Protein AF-A0A5B7JS63-F1 (afdb_monomer_lite)

Secondary structure (DSSP, 8-state):
-HHHHHHHHHHHHHHHHHHSTTS-----SS--HHHHHHHHHHT--HHHHHHHHHHTT----HHHHHIIIIIIT--HHHHHHHHHHS---HHHHHHHHHHHHHH---HHHHHHHHHHHTT-S-HHHHHHHHHHHT-HHHHHHHHHSTTHHHHHHHHHHHTT-S--

Organism: Portunus trituberculatus (NCBI:txid210409)

InterPro domains:
  IPR028103 Spatacsin [PTHR13650] (5-135)
  IPR028107 Spatacsin, C-terminal domain [PF14649] (4-101)

Structure (mmCIF, N/CA/C/O backbone):
data_AF-A0A5B7JS63-F1
#
_entry.id   AF-A0A5B7JS63-F1
#
loop_
_atom_site.group_PDB
_atom_site.id
_atom_site.type_symbol
_atom_site.label_atom_id
_atom_site.label_alt_id
_atom_site.label_comp_id
_atom_site.label_asym_id
_atom_site.label_entity_id
_atom_site.label_seq_id
_atom_site.pdbx_PDB_ins_code
_atom_site.Cartn_x
_atom_site.Cartn_y
_atom_site.Cartn_z
_atom_site.occupancy
_atom_site.B_iso_or_equiv
_atom_site.auth_seq_id
_atom_site.auth_comp_id
_atom_site.auth_asym_id
_atom_site.auth_atom_id
_atom_site.pdbx_PDB_model_num
ATOM 1 N N . MET A 1 1 ? -27.581 -6.694 11.434 1.00 58.91 1 MET A N 1
ATOM 2 C CA . MET A 1 1 ? -26.129 -6.886 11.190 1.00 58.91 1 MET A CA 1
ATOM 3 C C . MET A 1 1 ? -25.241 -5.837 11.876 1.00 58.91 1 MET A C 1
ATOM 5 O O . MET A 1 1 ? -24.048 -6.078 11.996 1.00 58.91 1 MET A O 1
ATOM 9 N N . GLU A 1 2 ? -25.774 -4.712 12.369 1.00 60.50 2 GLU A N 1
ATOM 10 C CA . GLU A 1 2 ? -24.978 -3.647 13.017 1.00 60.50 2 GLU A CA 1
ATOM 11 C C . GLU A 1 2 ? -24.322 -4.056 14.347 1.00 60.50 2 GLU A C 1
ATOM 13 O O . GLU A 1 2 ? -23.187 -3.665 14.611 1.00 60.50 2 GLU A O 1
ATOM 18 N N . TYR A 1 3 ? -24.978 -4.907 15.144 1.00 64.69 3 TYR A N 1
ATOM 19 C CA . TYR A 1 3 ? -24.436 -5.365 16.430 1.00 64.69 3 TYR A CA 1
ATOM 20 C C . TYR A 1 3 ? -23.164 -6.219 16.296 1.00 64.69 3 TYR A C 1
ATOM 22 O O . TYR A 1 3 ? -22.279 -6.119 17.142 1.00 64.69 3 TYR A O 1
ATOM 30 N N . SER A 1 4 ? -23.034 -7.006 15.217 1.00 76.75 4 SER A N 1
ATOM 31 C CA . SER A 1 4 ? -21.813 -7.786 14.945 1.00 76.75 4 SER A CA 1
ATOM 32 C C . SER A 1 4 ? -20.626 -6.862 14.693 1.00 76.75 4 SER A C 1
ATOM 34 O O . SER A 1 4 ? -19.598 -6.981 15.348 1.00 76.75 4 SER A O 1
ATOM 36 N N . ARG A 1 5 ? -20.815 -5.856 13.830 1.00 75.50 5 ARG A N 1
ATOM 37 C CA . ARG A 1 5 ? -19.756 -4.909 13.450 1.00 75.50 5 ARG A CA 1
ATOM 38 C C . ARG A 1 5 ? -19.253 -4.108 14.649 1.00 75.50 5 ARG A C 1
ATOM 40 O O . ARG A 1 5 ? -18.057 -3.883 14.802 1.00 75.50 5 ARG A O 1
ATOM 47 N N . GLN A 1 6 ? -20.163 -3.700 15.535 1.00 75.94 6 GLN A N 1
ATOM 48 C CA . GLN A 1 6 ? -19.786 -3.026 16.777 1.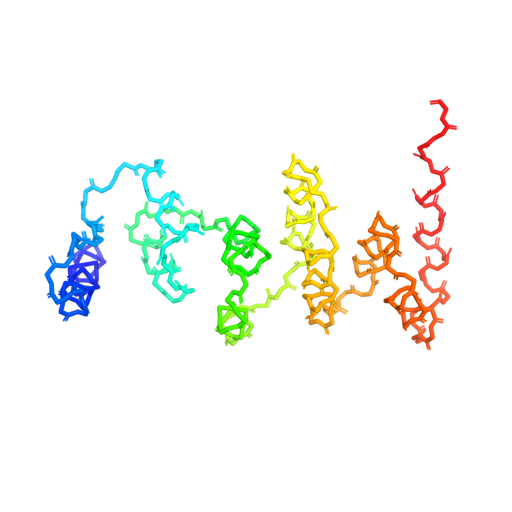00 75.94 6 GLN A CA 1
ATOM 49 C C . GLN A 1 6 ? -19.024 -3.952 17.730 1.00 75.94 6 GLN A C 1
ATOM 51 O O . GLN A 1 6 ? -18.022 -3.524 18.300 1.00 75.94 6 GLN A O 1
ATOM 56 N N . ALA A 1 7 ? -19.449 -5.209 17.884 1.00 77.81 7 ALA A N 1
ATOM 57 C CA . ALA A 1 7 ? -18.733 -6.184 18.705 1.00 77.81 7 ALA A CA 1
ATOM 58 C C . ALA A 1 7 ? -17.316 -6.459 18.167 1.00 77.81 7 ALA A C 1
ATOM 60 O O . ALA A 1 7 ? -16.366 -6.514 18.946 1.00 77.81 7 ALA A O 1
ATOM 61 N N . GLU A 1 8 ? -17.158 -6.543 16.845 1.00 79.81 8 GLU A N 1
ATOM 62 C CA . GLU A 1 8 ? -15.866 -6.701 16.169 1.00 79.81 8 GLU A CA 1
ATOM 63 C C . GLU A 1 8 ? -14.929 -5.509 16.437 1.00 79.81 8 GLU A C 1
ATOM 65 O O . GLU A 1 8 ? -13.771 -5.705 16.812 1.00 79.81 8 GLU A O 1
ATOM 70 N N . LEU A 1 9 ? -15.428 -4.268 16.351 1.00 80.00 9 LEU A N 1
ATOM 71 C CA . LEU A 1 9 ? -14.651 -3.070 16.703 1.00 80.00 9 LEU A CA 1
ATOM 72 C C . LEU A 1 9 ? -14.242 -3.038 18.181 1.00 80.00 9 LEU A C 1
ATOM 74 O O . LEU A 1 9 ? -13.121 -2.639 18.506 1.00 80.00 9 LEU A O 1
ATOM 78 N N . VAL A 1 10 ? -15.140 -3.444 19.083 1.00 79.44 10 VAL A N 1
ATOM 79 C CA . VAL A 1 10 ? -14.847 -3.524 20.521 1.00 79.44 10 VAL A CA 1
ATOM 80 C C . VAL A 1 10 ? -13.765 -4.571 20.779 1.00 79.44 10 VAL A C 1
ATOM 82 O O . VAL A 1 10 ? -12.807 -4.285 21.497 1.00 79.44 10 VAL A O 1
ATOM 85 N N . ALA A 1 11 ? -13.869 -5.750 20.163 1.00 81.88 11 ALA A N 1
ATOM 86 C CA . ALA A 1 11 ? -12.863 -6.801 20.272 1.00 81.88 11 ALA A CA 1
ATOM 87 C C . ALA A 1 11 ? -11.494 -6.326 19.763 1.00 81.88 11 ALA A C 1
ATOM 89 O O . ALA A 1 11 ? -10.486 -6.527 20.444 1.00 81.88 11 ALA A O 1
ATOM 90 N N . LEU A 1 12 ? -11.464 -5.621 18.626 1.00 80.81 12 LEU A N 1
ATOM 91 C CA . LEU A 1 12 ? -10.243 -5.047 18.065 1.00 80.81 12 LEU A CA 1
ATOM 92 C C . LEU A 1 12 ? -9.617 -4.011 19.010 1.00 80.81 12 LEU A C 1
ATOM 94 O O . LEU A 1 12 ? -8.423 -4.071 19.299 1.00 80.81 12 LEU A O 1
ATOM 98 N N . GLN A 1 13 ? -10.421 -3.100 19.566 1.00 80.81 13 GLN A N 1
ATOM 99 C CA . GLN A 1 13 ? -9.933 -2.112 20.529 1.00 80.81 13 GLN A CA 1
ATOM 100 C C . GLN A 1 13 ? -9.379 -2.775 21.802 1.00 80.81 13 GLN A C 1
ATOM 102 O O . GLN A 1 13 ? -8.351 -2.337 22.317 1.00 80.81 13 GLN A O 1
ATOM 107 N N . ILE A 1 14 ? -10.017 -3.842 22.299 1.00 78.12 14 ILE A N 1
ATOM 108 C CA . ILE A 1 14 ? -9.529 -4.618 23.452 1.00 78.12 14 ILE A CA 1
ATOM 109 C C . ILE A 1 14 ? -8.202 -5.314 23.121 1.00 78.12 14 ILE A C 1
ATOM 111 O O . ILE A 1 14 ? -7.296 -5.318 23.954 1.00 78.12 14 ILE A O 1
ATOM 115 N N . ALA A 1 15 ? -8.061 -5.885 21.922 1.00 78.56 15 ALA A N 1
ATOM 116 C CA . ALA A 1 15 ? -6.816 -6.513 21.482 1.00 78.56 15 ALA A CA 1
ATOM 117 C C . ALA A 1 15 ? -5.663 -5.499 21.418 1.00 78.56 15 ALA A C 1
ATOM 119 O O . ALA A 1 15 ? -4.575 -5.774 21.928 1.00 78.56 15 ALA A O 1
ATOM 120 N N . HIS A 1 16 ? -5.922 -4.300 20.883 1.00 72.38 16 HIS A N 1
ATOM 121 C CA . HIS A 1 16 ? -4.963 -3.191 20.898 1.00 72.38 16 HIS A CA 1
ATOM 122 C C . HIS A 1 16 ? -4.605 -2.782 22.324 1.00 72.38 16 HIS A C 1
ATOM 124 O O . HIS A 1 16 ? -3.429 -2.790 22.663 1.00 72.38 16 HIS A O 1
ATOM 130 N N . LEU A 1 17 ? -5.595 -2.529 23.188 1.00 73.38 17 LEU A N 1
ATOM 131 C CA . LEU A 1 17 ? -5.391 -2.183 24.604 1.00 73.38 17 LEU A CA 1
ATOM 132 C C . LEU A 1 17 ? -4.497 -3.189 25.342 1.00 73.38 17 LEU A C 1
ATOM 134 O O . LEU A 1 17 ? -3.617 -2.788 26.101 1.00 73.38 17 LEU A O 1
ATOM 138 N N . LYS A 1 18 ? -4.697 -4.492 25.108 1.00 72.38 18 LYS A N 1
ATOM 139 C CA . LYS A 1 18 ? -3.874 -5.555 25.704 1.00 72.38 18 LYS A CA 1
ATOM 140 C C . LYS A 1 18 ? -2.430 -5.532 25.201 1.00 72.38 18 LYS A C 1
ATOM 142 O O . LYS A 1 18 ? -1.525 -5.866 25.958 1.00 72.38 18 LYS A O 1
ATOM 147 N N . LYS A 1 19 ? -2.213 -5.135 23.946 1.00 70.25 19 LYS A N 1
ATOM 148 C CA . LYS A 1 19 ? -0.887 -5.061 23.323 1.00 70.25 19 LYS A CA 1
ATOM 149 C C . LYS A 1 19 ? -0.097 -3.824 23.761 1.00 70.25 19 LYS A C 1
ATOM 151 O O . LYS A 1 19 ? 1.127 -3.889 23.804 1.00 70.25 19 LYS A O 1
ATOM 156 N N . THR A 1 20 ? -0.759 -2.714 24.099 1.00 63.44 20 THR A N 1
ATOM 157 C CA . THR A 1 20 ? -0.067 -1.438 24.357 1.00 63.44 20 THR A CA 1
ATOM 158 C C . THR A 1 20 ? 0.517 -1.273 25.760 1.00 63.44 20 THR A C 1
ATOM 160 O O . THR A 1 20 ? 1.192 -0.274 25.982 1.00 63.44 20 THR A O 1
ATOM 163 N N . GLY A 1 21 ? 0.289 -2.196 26.704 1.00 55.44 21 GLY A N 1
ATOM 164 C CA . GLY A 1 21 ? 1.018 -2.270 27.985 1.00 55.44 21 GLY A CA 1
ATOM 165 C C . GLY A 1 21 ? 1.140 -0.970 28.806 1.00 55.44 21 GLY A C 1
ATOM 166 O O . GLY A 1 21 ? 2.053 -0.870 29.618 1.00 55.44 21 GLY A O 1
ATOM 167 N N . GLY A 1 22 ? 0.273 0.030 28.586 1.00 57.47 22 GLY A N 1
ATOM 168 C CA . GLY A 1 22 ? 0.335 1.350 29.234 1.00 57.47 22 GLY A CA 1
ATOM 169 C C . GLY A 1 22 ? 0.477 2.572 28.309 1.00 57.47 22 GLY A C 1
ATOM 170 O O . GLY A 1 22 ? 0.330 3.692 28.790 1.00 57.47 22 GLY A O 1
ATOM 171 N N . ALA A 1 23 ? 0.707 2.415 27.000 1.00 57.00 23 ALA A N 1
ATOM 172 C CA . ALA A 1 23 ? 0.648 3.538 26.050 1.00 57.00 23 ALA A CA 1
ATOM 173 C C . ALA A 1 23 ? -0.808 3.875 25.649 1.00 57.00 23 ALA A C 1
ATOM 175 O O . ALA A 1 23 ? -1.684 3.008 25.757 1.00 57.00 23 ALA A O 1
ATOM 176 N N . PRO A 1 24 ? -1.101 5.111 25.179 1.00 57.19 24 PRO A N 1
ATOM 177 C CA . PRO A 1 24 ? -2.456 5.507 24.805 1.00 57.19 24 PRO A CA 1
ATOM 178 C C . PRO A 1 24 ? -2.973 4.586 23.700 1.00 57.19 24 PRO A C 1
ATOM 180 O O . PRO A 1 24 ? -2.451 4.561 22.585 1.00 57.19 24 PRO A O 1
ATOM 183 N N . ALA A 1 25 ? -3.982 3.786 24.036 1.00 61.78 25 ALA A N 1
ATOM 184 C CA . ALA A 1 25 ? -4.528 2.812 23.113 1.00 61.78 25 ALA A CA 1
ATOM 185 C C . ALA A 1 25 ? -5.256 3.490 21.954 1.00 61.78 25 ALA A C 1
ATOM 187 O O . ALA A 1 25 ? -5.919 4.518 22.116 1.00 61.78 25 ALA A O 1
ATOM 188 N N . LEU A 1 26 ? -5.140 2.872 20.781 1.00 67.00 26 LEU A N 1
ATOM 189 C CA . LEU A 1 26 ? -5.823 3.295 19.573 1.00 67.00 26 LEU A CA 1
ATOM 190 C C . LEU A 1 26 ? -7.339 3.246 19.821 1.00 67.00 26 LEU A C 1
ATOM 192 O O . LEU A 1 26 ? -7.928 2.174 19.971 1.00 67.00 26 LEU A O 1
ATOM 196 N N . ARG A 1 27 ? -7.977 4.414 19.924 1.00 71.50 27 ARG A N 1
ATOM 197 C CA . ARG A 1 27 ? -9.427 4.505 20.111 1.00 71.50 27 ARG A CA 1
ATOM 198 C C . ARG A 1 27 ? -10.088 4.261 18.762 1.00 71.50 27 ARG A C 1
ATOM 200 O O . ARG A 1 27 ? -9.981 5.095 17.875 1.00 71.50 27 ARG A O 1
ATOM 207 N N . LEU A 1 28 ? -10.744 3.116 18.608 1.00 70.44 28 LEU A N 1
ATOM 208 C CA . LEU A 1 28 ? -11.396 2.701 17.362 1.00 70.44 28 LEU A CA 1
ATOM 209 C C . LEU A 1 28 ? -12.913 2.906 17.392 1.00 70.44 28 LEU A C 1
ATOM 211 O O . LEU A 1 28 ? -13.576 2.760 16.368 1.00 70.44 28 LEU A O 1
ATOM 215 N N . LEU A 1 29 ? -13.468 3.268 18.552 1.00 72.50 29 LEU A N 1
ATOM 216 C CA . LEU A 1 29 ? -14.891 3.528 18.767 1.00 72.50 29 LEU A CA 1
ATOM 217 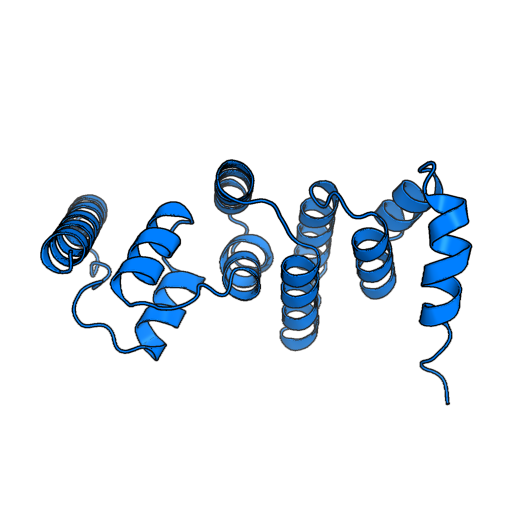C C . LEU A 1 29 ? -15.227 5.023 18.657 1.00 72.50 29 LEU A C 1
ATOM 219 O O . LEU A 1 29 ? -14.532 5.859 19.237 1.00 72.50 29 LEU A O 1
ATOM 223 N N . LYS A 1 30 ? -16.353 5.332 17.994 1.00 72.88 30 LYS A N 1
ATOM 224 C CA . LYS A 1 30 ? -16.869 6.697 17.757 1.00 72.88 30 LYS A CA 1
ATOM 225 C C . LYS A 1 30 ? -15.858 7.616 17.059 1.00 72.88 30 LYS A C 1
ATOM 227 O O . LYS A 1 30 ? -15.688 8.771 17.444 1.00 72.88 30 LYS A O 1
ATOM 232 N N . LEU A 1 31 ? -15.179 7.102 16.040 1.00 75.69 31 LEU A N 1
ATOM 233 C CA . LEU A 1 31 ? -14.303 7.917 15.205 1.00 75.69 31 LEU A CA 1
ATOM 234 C C . LEU A 1 31 ? -15.122 8.763 14.218 1.00 75.69 31 LEU A C 1
ATOM 236 O O . LEU A 1 31 ? -16.130 8.306 13.679 1.00 75.69 31 LEU A O 1
ATOM 240 N N . SER A 1 32 ? -14.679 9.998 13.972 1.00 80.44 32 SER A N 1
ATOM 241 C CA . SER A 1 32 ? -15.150 10.796 12.834 1.00 80.44 32 SER A CA 1
ATOM 242 C C . SER A 1 32 ? -14.598 10.217 11.529 1.00 80.44 32 SER A C 1
ATOM 244 O O . SER A 1 32 ? -13.558 9.562 11.546 1.00 80.44 32 SER A O 1
ATOM 246 N N . GLN A 1 33 ? -15.244 10.479 10.387 1.00 79.56 33 GLN A N 1
ATOM 247 C CA . GLN A 1 33 ? -14.788 9.943 9.093 1.00 79.56 33 GLN A CA 1
ATOM 248 C C . GLN A 1 33 ? -13.317 10.287 8.805 1.00 79.56 33 GLN A C 1
ATOM 250 O O . GLN A 1 33 ? -12.548 9.407 8.437 1.00 79.56 33 GLN A O 1
ATOM 255 N N . SER A 1 34 ? -12.884 11.518 9.092 1.00 80.44 34 SER A N 1
ATOM 256 C CA . SER A 1 34 ? -11.483 11.935 8.933 1.00 80.44 34 SER A CA 1
ATOM 257 C C . SER A 1 34 ? -10.520 11.159 9.840 1.00 80.44 34 SER A C 1
ATOM 259 O O . SER A 1 34 ? -9.410 10.823 9.431 1.00 80.44 34 SER A O 1
ATOM 261 N N . ALA A 1 35 ? -10.938 10.850 11.072 1.00 81.50 35 ALA A N 1
ATOM 262 C CA . ALA A 1 35 ? -10.128 10.070 12.000 1.00 81.50 35 ALA A CA 1
ATOM 263 C C . ALA A 1 35 ? -10.081 8.585 11.607 1.00 81.50 35 ALA A C 1
ATOM 265 O O . ALA A 1 35 ? -9.034 7.959 11.752 1.00 81.50 35 ALA A O 1
ATOM 266 N N . VAL A 1 36 ? -11.172 8.038 11.057 1.00 82.19 36 VAL A N 1
ATOM 267 C CA . VAL A 1 36 ? -11.204 6.687 10.473 1.00 82.19 36 VAL A CA 1
ATOM 268 C C . VAL A 1 36 ? -10.185 6.583 9.344 1.00 82.19 36 VAL A C 1
ATOM 270 O O . VAL A 1 36 ? -9.331 5.701 9.395 1.00 82.19 36 VAL A O 1
ATOM 273 N N . THR A 1 37 ? -10.206 7.514 8.385 1.00 83.44 37 THR A N 1
ATOM 274 C CA . THR A 1 37 ? -9.234 7.539 7.284 1.00 83.44 37 THR A CA 1
ATOM 275 C C . THR A 1 37 ? -7.806 7.629 7.817 1.00 83.44 37 THR A C 1
ATOM 277 O O . THR A 1 37 ? -6.952 6.841 7.428 1.00 83.44 37 THR A O 1
ATOM 280 N N . PHE A 1 38 ? -7.538 8.525 8.772 1.00 83.88 38 PHE A N 1
ATOM 281 C CA . PHE A 1 38 ? -6.200 8.663 9.347 1.00 83.88 38 PHE A CA 1
ATOM 282 C C . PHE A 1 38 ? -5.700 7.369 10.004 1.00 83.88 38 PHE A C 1
ATOM 284 O O . PHE A 1 38 ? -4.564 6.953 9.767 1.00 83.88 38 PHE A O 1
ATOM 291 N N . VAL A 1 39 ? -6.542 6.731 10.820 1.00 83.94 39 VAL A N 1
ATOM 292 C CA . VAL A 1 39 ? -6.194 5.521 11.572 1.00 83.94 39 VAL A CA 1
ATOM 293 C C . VAL A 1 39 ? -5.992 4.324 10.640 1.00 83.94 39 VAL A C 1
ATOM 295 O O . VAL A 1 39 ? -5.017 3.591 10.803 1.00 83.94 39 VAL A O 1
ATOM 298 N N . ILE A 1 40 ? -6.852 4.169 9.632 1.00 85.44 40 ILE A N 1
ATOM 299 C CA . ILE A 1 40 ? -6.714 3.149 8.587 1.00 85.44 40 ILE A CA 1
ATOM 300 C C . ILE A 1 40 ? -5.386 3.308 7.841 1.00 85.44 40 ILE A C 1
ATOM 302 O O . ILE A 1 40 ? -4.649 2.338 7.698 1.00 85.44 40 ILE A O 1
ATOM 306 N N . THR A 1 41 ? -5.051 4.531 7.437 1.00 83.69 41 THR A N 1
ATOM 307 C CA . THR A 1 41 ? -3.866 4.807 6.618 1.00 83.69 41 THR A CA 1
ATOM 308 C C . THR A 1 41 ? -2.547 4.694 7.389 1.00 83.69 41 THR A C 1
ATOM 310 O O . THR A 1 41 ? -1.540 4.309 6.807 1.00 83.69 41 THR A O 1
ATOM 313 N N . HIS A 1 42 ? -2.521 5.035 8.683 1.00 81.06 42 HIS A N 1
ATOM 314 C CA . HIS A 1 42 ? -1.258 5.202 9.425 1.00 81.06 42 HIS A CA 1
ATOM 315 C C . HIS A 1 42 ? -1.040 4.214 10.571 1.00 81.06 42 HIS A C 1
ATOM 317 O O . HIS A 1 42 ? 0.064 4.148 11.111 1.00 81.06 42 HIS A O 1
ATOM 323 N N . LYS A 1 43 ? -2.078 3.521 11.047 1.00 79.50 43 LYS A N 1
ATOM 324 C CA . LYS A 1 43 ? -2.010 2.795 12.329 1.00 79.50 43 LYS A CA 1
ATOM 325 C C . LYS A 1 43 ? -2.484 1.353 12.257 1.00 79.50 43 LYS A C 1
ATOM 327 O O . LYS A 1 43 ? -2.004 0.547 13.047 1.00 79.50 43 LYS A O 1
ATOM 332 N N . LEU A 1 44 ? -3.404 1.034 11.354 1.00 82.44 44 LEU A N 1
ATOM 333 C CA . LEU A 1 44 ? -3.992 -0.298 11.256 1.00 82.44 44 LEU A CA 1
ATOM 334 C C . LEU A 1 44 ? -3.216 -1.201 10.297 1.00 82.44 44 LEU A C 1
ATOM 336 O O . LEU A 1 44 ? -2.669 -0.738 9.296 1.00 82.44 44 LEU A O 1
ATOM 340 N N . ARG A 1 45 ? -3.194 -2.501 10.612 1.00 85.00 45 ARG A N 1
ATOM 341 C CA . ARG A 1 45 ? -2.807 -3.583 9.693 1.00 85.00 45 ARG A CA 1
ATOM 342 C C . ARG A 1 45 ? -3.903 -3.796 8.638 1.00 85.00 45 ARG A C 1
ATOM 344 O O . ARG A 1 45 ? -5.010 -3.282 8.786 1.00 85.00 45 ARG A O 1
ATOM 351 N N . VAL A 1 46 ? -3.623 -4.528 7.564 1.00 84.88 46 VAL A N 1
ATOM 352 C CA . VAL A 1 46 ? -4.512 -4.681 6.394 1.00 84.88 46 VAL A CA 1
ATOM 353 C C . VAL A 1 46 ? -5.855 -5.289 6.796 1.00 84.88 46 VAL A C 1
ATOM 355 O O . VAL A 1 46 ? -6.910 -4.735 6.480 1.00 84.88 46 VAL A O 1
ATOM 358 N N . CYS A 1 47 ? -5.834 -6.377 7.567 1.00 83.38 47 CYS A N 1
ATOM 359 C CA . CYS A 1 47 ? -7.054 -7.028 8.056 1.00 83.38 47 CYS A CA 1
ATOM 360 C C . CYS A 1 47 ? -7.874 -6.102 8.970 1.00 83.38 47 CYS A C 1
ATOM 362 O O . CYS A 1 47 ? -9.102 -6.049 8.895 1.00 83.38 47 CYS A O 1
ATOM 364 N N . GLU A 1 48 ? -7.195 -5.330 9.819 1.00 83.75 48 GLU A N 1
ATOM 365 C CA . GLU A 1 48 ? -7.834 -4.396 10.746 1.00 83.75 48 GLU A CA 1
ATOM 366 C C . GLU A 1 48 ? -8.435 -3.194 10.003 1.00 83.75 48 GLU A C 1
ATOM 368 O O . GLU A 1 48 ? -9.546 -2.765 10.306 1.00 83.75 48 GLU A O 1
ATOM 373 N N . ALA A 1 49 ? -7.739 -2.685 8.985 1.00 85.88 49 ALA A N 1
ATOM 374 C CA . ALA A 1 49 ? -8.213 -1.635 8.092 1.00 85.88 49 ALA A CA 1
ATOM 375 C C . ALA A 1 49 ? -9.482 -2.062 7.343 1.00 85.88 49 ALA A C 1
ATOM 377 O O . ALA A 1 49 ? -10.438 -1.290 7.276 1.00 85.88 49 ALA A O 1
ATOM 378 N N . GLN A 1 50 ? -9.538 -3.304 6.847 1.00 83.50 50 GLN A N 1
ATOM 379 C CA . GLN A 1 50 ? -10.750 -3.859 6.238 1.00 83.50 50 GLN A CA 1
ATOM 380 C C . GLN A 1 50 ? -11.905 -3.946 7.237 1.00 83.50 50 GLN A C 1
ATOM 382 O O . GLN A 1 50 ? -13.033 -3.576 6.906 1.00 83.50 50 GLN A O 1
ATOM 387 N N . LEU A 1 51 ? -11.634 -4.413 8.458 1.00 83.31 51 LEU A N 1
ATOM 388 C CA . LEU A 1 51 ? -12.637 -4.523 9.515 1.00 83.31 51 LEU A CA 1
ATOM 389 C C . LEU A 1 51 ? -13.223 -3.149 9.864 1.00 83.31 51 LEU A C 1
ATOM 391 O O . LEU A 1 51 ? -14.443 -2.973 9.901 1.00 83.31 51 LEU A O 1
ATOM 395 N N . VAL A 1 52 ? -12.358 -2.156 10.078 1.00 82.62 52 VAL A N 1
ATOM 396 C CA . VAL A 1 52 ? -12.762 -0.790 10.427 1.00 82.62 52 VAL A CA 1
ATOM 397 C C . VAL A 1 52 ? -13.475 -0.122 9.253 1.00 82.62 52 VAL A C 1
ATOM 399 O O . VAL A 1 52 ? -14.547 0.447 9.455 1.00 82.62 52 VAL A O 1
ATOM 402 N N . GLY A 1 53 ? -12.967 -0.265 8.026 1.00 83.12 53 GLY A N 1
ATOM 403 C CA . GLY A 1 53 ? -13.623 0.231 6.815 1.00 83.12 53 GLY A CA 1
ATOM 404 C C . GLY A 1 53 ? -15.044 -0.316 6.665 1.00 83.12 53 GLY A C 1
ATOM 405 O O . GLY A 1 53 ? -15.995 0.448 6.521 1.00 83.12 53 GLY A O 1
ATOM 406 N N . ARG A 1 54 ? -15.235 -1.631 6.829 1.00 83.38 54 ARG A N 1
ATOM 407 C CA . ARG A 1 54 ? -16.569 -2.263 6.792 1.00 83.38 54 ARG A CA 1
ATOM 408 C C . ARG A 1 54 ? -17.481 -1.799 7.926 1.00 83.38 54 ARG A C 1
ATOM 410 O O . ARG A 1 54 ? -18.680 -1.623 7.719 1.00 83.38 54 ARG A O 1
ATOM 417 N N . SER A 1 55 ? -16.930 -1.599 9.118 1.00 81.25 55 SER A N 1
ATOM 418 C CA . SER A 1 55 ? -17.704 -1.205 10.299 1.00 81.25 55 SER A CA 1
ATOM 419 C C . SER A 1 55 ? -18.196 0.241 10.226 1.00 81.25 55 SER A C 1
ATOM 421 O O . SER A 1 55 ? -19.308 0.526 10.662 1.00 81.25 55 SER A O 1
ATOM 423 N N . TYR A 1 56 ? -17.400 1.133 9.633 1.00 81.50 56 TYR A N 1
ATOM 424 C CA . TYR A 1 56 ? -17.737 2.544 9.419 1.00 81.50 56 TYR A CA 1
ATOM 425 C C . TYR A 1 56 ? -18.317 2.836 8.025 1.00 81.50 56 TYR A C 1
ATOM 427 O O . TYR A 1 56 ? -18.561 3.996 7.704 1.00 81.50 56 TYR A O 1
ATOM 435 N N . ASN A 1 57 ? -18.544 1.801 7.205 1.00 81.81 57 ASN A N 1
ATOM 436 C CA . ASN A 1 57 ? -18.968 1.915 5.805 1.00 81.81 57 ASN A CA 1
ATOM 437 C C . ASN A 1 57 ? -18.089 2.893 4.994 1.00 81.81 57 ASN A C 1
ATOM 439 O O . ASN A 1 57 ? -18.585 3.699 4.208 1.00 81.81 57 ASN A O 1
ATOM 443 N N . HIS A 1 58 ? -16.780 2.839 5.242 1.00 82.25 58 HIS A N 1
ATOM 444 C CA . HIS A 1 58 ? -15.762 3.686 4.638 1.00 82.25 58 HIS A CA 1
ATOM 445 C C . HIS A 1 58 ? -14.896 2.867 3.680 1.00 82.25 58 HIS A C 1
ATOM 447 O O . HIS A 1 58 ? -14.381 1.805 4.044 1.00 82.25 58 HIS A O 1
ATOM 453 N N . THR A 1 59 ? -14.717 3.373 2.462 1.00 82.69 59 THR A N 1
ATOM 454 C CA . THR A 1 59 ? -13.812 2.775 1.479 1.00 82.69 59 THR A CA 1
ATOM 455 C C . THR A 1 59 ? -12.371 3.036 1.894 1.00 82.69 59 THR A C 1
ATOM 457 O O . THR A 1 59 ? -11.986 4.177 2.137 1.00 82.69 59 THR A O 1
ATOM 460 N N . VAL A 1 60 ? -11.577 1.973 1.996 1.00 84.38 60 VAL A N 1
ATOM 461 C CA . VAL A 1 60 ? -10.162 2.078 2.361 1.00 84.38 60 VAL A CA 1
ATOM 462 C C . VAL A 1 60 ? -9.359 2.562 1.158 1.00 84.38 60 VAL A C 1
ATOM 464 O O . VAL A 1 60 ? -9.378 1.928 0.104 1.00 84.38 60 VAL A O 1
ATOM 467 N N . ASP A 1 61 ? -8.622 3.654 1.340 1.00 86.94 61 ASP A N 1
ATOM 468 C CA . ASP A 1 61 ? -7.658 4.146 0.361 1.00 86.94 61 ASP A CA 1
ATOM 469 C C . ASP A 1 61 ? -6.342 3.359 0.485 1.00 86.94 61 ASP A C 1
ATOM 471 O O . ASP A 1 61 ? -5.456 3.674 1.287 1.00 86.94 61 ASP A O 1
ATOM 475 N N . TRP A 1 62 ? -6.250 2.263 -0.270 1.00 86.50 62 TRP A N 1
ATOM 476 C CA . TRP A 1 62 ? -5.091 1.369 -0.232 1.00 86.50 62 TRP A CA 1
ATOM 477 C C . TRP A 1 62 ? -3.819 2.018 -0.782 1.00 86.50 62 TRP A C 1
ATOM 479 O O . TRP A 1 62 ? -2.731 1.672 -0.324 1.00 86.50 62 TRP A O 1
ATOM 489 N N . GLY A 1 63 ? -3.940 2.982 -1.700 1.00 86.38 63 GLY A N 1
ATOM 490 C CA . GLY A 1 63 ? -2.801 3.733 -2.230 1.00 86.38 63 GLY A CA 1
ATOM 491 C C . GLY A 1 63 ? -2.137 4.582 -1.149 1.00 86.38 63 GLY A C 1
ATOM 492 O O . GLY A 1 63 ? -0.930 4.486 -0.916 1.00 86.38 63 GLY A O 1
ATOM 493 N N . ALA A 1 64 ? -2.934 5.320 -0.377 1.00 86.56 64 ALA A N 1
ATOM 494 C CA . ALA A 1 64 ? -2.476 6.053 0.795 1.00 86.56 64 ALA A CA 1
ATOM 495 C C . ALA A 1 64 ? -1.893 5.121 1.855 1.00 86.56 64 ALA A C 1
ATOM 497 O O . ALA A 1 64 ? -0.815 5.404 2.379 1.00 86.56 64 ALA A O 1
ATOM 498 N N . ALA A 1 65 ? -2.586 4.030 2.181 1.00 87.81 65 ALA A N 1
ATOM 499 C CA . ALA A 1 65 ? -2.150 3.112 3.227 1.00 87.81 65 ALA A CA 1
ATOM 500 C C . ALA A 1 65 ? -0.798 2.463 2.884 1.00 87.81 65 ALA A C 1
ATOM 502 O O . ALA A 1 65 ? 0.124 2.495 3.699 1.00 87.81 65 ALA A O 1
ATOM 503 N N . LEU A 1 66 ? -0.627 1.963 1.655 1.00 88.75 66 LEU A N 1
ATOM 504 C CA . LEU A 1 66 ? 0.645 1.402 1.187 1.00 88.75 66 LEU A CA 1
ATOM 505 C C . LEU A 1 66 ? 1.746 2.460 1.121 1.00 88.75 66 LEU A C 1
ATOM 507 O O . LEU A 1 66 ? 2.880 2.206 1.532 1.00 88.75 66 LEU A O 1
ATOM 511 N N . TYR A 1 67 ? 1.425 3.666 0.656 1.00 88.12 67 TYR A N 1
ATOM 512 C CA . TYR A 1 67 ? 2.395 4.749 0.621 1.00 88.12 67 TYR A CA 1
ATOM 513 C C . TYR A 1 67 ? 2.894 5.108 2.034 1.00 88.12 67 TYR A C 1
ATOM 515 O O . TYR A 1 67 ? 4.102 5.172 2.271 1.00 88.12 67 TYR A O 1
ATOM 523 N N . HIS A 1 68 ? 2.000 5.289 3.007 1.00 87.75 68 HIS A N 1
ATOM 524 C CA . HIS A 1 68 ? 2.397 5.670 4.363 1.00 87.75 68 HIS A CA 1
ATOM 525 C C . HIS A 1 68 ? 3.073 4.528 5.131 1.00 87.75 68 HIS A C 1
ATOM 527 O O . HIS A 1 68 ? 4.103 4.762 5.767 1.00 87.75 68 HIS A O 1
ATOM 533 N N . GLN A 1 69 ? 2.550 3.304 5.052 1.00 87.56 69 GLN A N 1
ATOM 534 C CA . GLN A 1 69 ? 3.036 2.189 5.866 1.00 87.56 69 GLN A CA 1
ATOM 535 C C . GLN A 1 69 ? 4.271 1.507 5.264 1.00 87.56 69 GLN A C 1
ATOM 537 O O . GLN A 1 69 ? 5.254 1.263 5.964 1.00 87.56 69 GLN A O 1
ATOM 542 N N . PHE A 1 70 ? 4.264 1.260 3.953 1.00 87.38 70 PHE A N 1
ATOM 543 C CA . PHE A 1 70 ? 5.358 0.576 3.267 1.00 87.38 70 PHE A CA 1
ATOM 544 C C . PHE A 1 70 ? 6.370 1.562 2.672 1.00 87.38 70 PHE A C 1
ATOM 546 O O . PHE A 1 70 ? 7.546 1.527 3.033 1.00 87.38 70 PHE A O 1
ATOM 553 N N . VAL A 1 71 ? 5.950 2.497 1.812 1.00 85.56 71 VAL A N 1
ATOM 554 C CA . VAL A 1 71 ? 6.909 3.379 1.114 1.00 85.56 71 VAL A CA 1
ATOM 555 C C . VAL A 1 71 ? 7.596 4.336 2.091 1.00 85.56 71 VAL A C 1
ATOM 557 O O . VAL A 1 71 ? 8.827 4.427 2.106 1.00 85.56 71 VAL A O 1
ATOM 560 N N . ARG A 1 72 ? 6.829 5.011 2.950 1.00 85.12 72 ARG A N 1
ATOM 561 C CA . ARG A 1 72 ? 7.341 5.949 3.958 1.00 85.12 72 ARG A CA 1
ATOM 562 C C . ARG A 1 72 ? 7.795 5.232 5.230 1.00 85.12 72 ARG A C 1
ATOM 564 O O . ARG A 1 72 ? 8.914 5.474 5.674 1.00 85.12 72 ARG A O 1
ATOM 571 N N . GLY A 1 73 ? 6.966 4.349 5.788 1.00 81.44 73 GLY A N 1
ATOM 572 C CA . GLY A 1 73 ? 7.252 3.628 7.034 1.00 81.44 73 GLY A CA 1
ATOM 573 C C . GLY A 1 73 ? 8.302 2.522 6.903 1.00 81.44 73 GLY A C 1
ATOM 574 O O . GLY A 1 73 ? 9.106 2.339 7.811 1.00 81.44 73 GLY A O 1
ATOM 575 N N . GLY A 1 74 ? 8.371 1.845 5.755 1.00 82.75 74 GLY A N 1
ATOM 576 C CA . GLY A 1 74 ? 9.316 0.749 5.520 1.00 82.75 74 GLY A CA 1
ATOM 577 C C . GLY A 1 74 ? 8.895 -0.592 6.086 1.00 82.75 74 GLY A C 1
ATOM 578 O O . GLY A 1 74 ? 9.745 -1.457 6.262 1.00 82.75 74 GLY A O 1
ATOM 579 N N . ASP A 1 75 ? 7.614 -0.763 6.400 1.00 85.06 75 ASP A N 1
ATOM 580 C CA . ASP A 1 75 ? 7.101 -2.008 6.959 1.00 85.06 75 ASP A CA 1
ATOM 581 C C . ASP A 1 75 ? 6.861 -3.029 5.831 1.00 85.06 75 ASP A C 1
ATOM 583 O O . ASP A 1 75 ? 5.805 -3.049 5.201 1.00 85.06 75 ASP A O 1
ATOM 587 N N . GLU A 1 76 ? 7.864 -3.862 5.538 1.00 84.81 76 GLU A N 1
ATOM 588 C CA . GLU A 1 76 ? 7.773 -4.924 4.517 1.00 84.81 76 GLU A CA 1
ATOM 589 C C . GLU A 1 76 ? 6.721 -5.984 4.879 1.00 84.81 76 GLU A C 1
ATOM 591 O O . GLU A 1 76 ? 6.033 -6.514 4.006 1.00 84.81 76 GLU A O 1
ATOM 596 N N . SER A 1 77 ? 6.525 -6.233 6.177 1.00 86.38 77 SER A N 1
ATOM 597 C CA . SER A 1 77 ? 5.484 -7.132 6.680 1.00 86.38 77 SER A CA 1
ATOM 598 C C . SER A 1 77 ? 4.079 -6.658 6.297 1.00 86.38 77 SER A C 1
ATOM 600 O O . SER A 1 77 ? 3.201 -7.481 6.058 1.00 86.38 77 SER A O 1
ATOM 602 N N . TYR A 1 78 ? 3.853 -5.343 6.208 1.00 86.75 78 TYR A N 1
ATOM 603 C CA . TYR A 1 78 ? 2.585 -4.775 5.755 1.0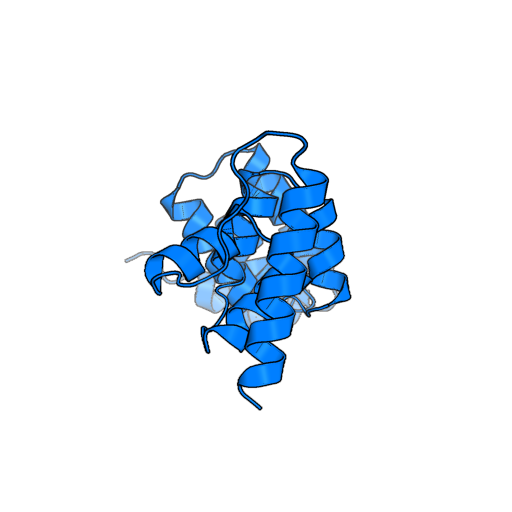0 86.75 78 TYR A CA 1
ATOM 604 C C . TYR A 1 78 ? 2.325 -5.071 4.277 1.00 86.75 78 TYR A C 1
ATOM 606 O O . TYR A 1 78 ? 1.200 -5.407 3.918 1.00 86.75 78 TYR A O 1
ATOM 614 N N . LEU A 1 79 ? 3.354 -4.990 3.426 1.00 86.19 79 LEU A N 1
ATOM 615 C CA . LEU A 1 79 ? 3.227 -5.354 2.014 1.00 86.19 79 LEU A CA 1
ATOM 616 C C . LEU A 1 79 ? 2.918 -6.849 1.860 1.00 86.19 79 LEU A C 1
ATOM 618 O O . LEU A 1 79 ? 2.017 -7.205 1.108 1.00 86.19 79 LEU A O 1
ATOM 622 N N . ALA A 1 80 ? 3.615 -7.715 2.599 1.00 86.88 80 ALA A N 1
ATOM 623 C CA . ALA A 1 80 ? 3.360 -9.155 2.566 1.00 86.88 80 ALA A CA 1
ATOM 624 C C . ALA A 1 80 ? 1.927 -9.498 3.012 1.00 86.88 80 ALA A C 1
ATOM 626 O O . ALA A 1 80 ? 1.250 -10.296 2.368 1.00 86.88 80 ALA A O 1
ATOM 627 N N . GLU A 1 81 ? 1.443 -8.860 4.081 1.00 87.81 81 GLU A N 1
ATOM 628 C CA . GLU A 1 81 ? 0.063 -9.023 4.547 1.00 87.81 81 GLU A CA 1
ATOM 629 C C . GLU A 1 81 ? -0.949 -8.495 3.521 1.00 87.81 81 GLU A C 1
ATOM 631 O O . GLU A 1 81 ? -1.975 -9.130 3.288 1.00 87.81 81 GLU A O 1
ATOM 636 N N . TYR A 1 82 ? -0.644 -7.374 2.860 1.00 87.56 82 TYR A N 1
ATOM 637 C CA . TYR A 1 82 ? -1.485 -6.829 1.798 1.00 87.56 82 TYR A CA 1
ATOM 638 C C . TYR A 1 82 ? -1.614 -7.814 0.642 1.00 87.56 82 TYR A C 1
ATOM 640 O O . TYR A 1 82 ? -2.731 -8.169 0.286 1.00 87.56 82 TYR A O 1
ATOM 648 N N . LEU A 1 83 ? -0.494 -8.315 0.121 1.00 86.56 83 LEU A N 1
ATOM 649 C CA . LEU A 1 83 ? -0.467 -9.260 -0.998 1.00 86.56 83 LEU A CA 1
ATOM 650 C C . LEU A 1 83 ? -1.107 -10.616 -0.657 1.00 86.56 83 LEU A C 1
ATOM 652 O O . LEU A 1 83 ? -1.575 -11.314 -1.550 1.00 86.56 83 LEU A O 1
ATOM 656 N N . ALA A 1 84 ? -1.151 -10.994 0.625 1.00 86.50 84 ALA A N 1
ATOM 657 C CA . ALA A 1 84 ? -1.819 -12.215 1.074 1.00 86.50 84 ALA A CA 1
ATOM 658 C C . ALA A 1 84 ? -3.354 -12.097 1.087 1.00 86.50 84 ALA A C 1
ATOM 660 O O . ALA A 1 84 ? -4.049 -13.111 1.018 1.00 86.50 84 ALA A O 1
ATOM 661 N N . VAL A 1 85 ? -3.887 -10.878 1.212 1.00 84.06 85 VAL A N 1
ATOM 662 C CA . VAL A 1 85 ? -5.328 -10.622 1.382 1.00 84.06 85 VAL A CA 1
ATOM 663 C C . VAL A 1 85 ? -5.942 -9.949 0.151 1.00 84.06 85 VAL A C 1
ATOM 665 O O . VAL A 1 85 ? -7.133 -10.117 -0.116 1.00 84.06 85 VAL A O 1
ATOM 668 N N . LEU A 1 86 ? -5.156 -9.165 -0.585 1.00 83.56 86 LEU A N 1
ATOM 669 C CA . LEU A 1 86 ? -5.582 -8.301 -1.678 1.00 83.56 86 LEU A CA 1
ATOM 670 C C . LEU A 1 86 ? -4.612 -8.392 -2.857 1.00 83.56 86 LEU A C 1
ATOM 672 O O . LEU A 1 86 ? -3.398 -8.476 -2.691 1.00 83.56 86 LEU A O 1
ATOM 676 N N . THR A 1 87 ? -5.163 -8.291 -4.063 1.00 82.44 87 THR A N 1
ATOM 677 C CA . THR A 1 87 ? -4.372 -8.145 -5.285 1.00 82.44 87 THR A CA 1
ATOM 678 C C . THR A 1 87 ? -3.992 -6.683 -5.479 1.00 82.44 87 THR A C 1
ATOM 680 O O . THR A 1 87 ? -4.832 -5.788 -5.358 1.00 82.44 87 THR A O 1
ATOM 683 N N . LEU A 1 88 ? -2.724 -6.437 -5.798 1.00 82.25 88 LEU A N 1
ATOM 684 C CA . LEU A 1 88 ? -2.223 -5.102 -6.091 1.00 82.25 88 LEU A CA 1
ATOM 685 C C . LEU A 1 88 ? -2.715 -4.658 -7.475 1.00 82.25 88 LEU A C 1
ATOM 687 O O . LEU A 1 88 ? -2.243 -5.149 -8.497 1.00 82.25 88 LEU A O 1
ATOM 691 N N . THR A 1 89 ? -3.679 -3.738 -7.505 1.00 82.62 89 THR A N 1
ATOM 692 C CA . THR A 1 89 ? -4.216 -3.202 -8.760 1.00 82.62 89 THR A CA 1
ATOM 693 C C . THR A 1 89 ? -3.343 -2.068 -9.302 1.00 82.62 89 THR A C 1
ATOM 695 O O . THR A 1 89 ? -2.741 -1.321 -8.520 1.00 82.62 89 THR A O 1
ATOM 698 N N . PRO A 1 90 ? -3.305 -1.875 -10.633 1.00 78.00 90 PRO A N 1
ATOM 699 C CA . PRO A 1 90 ? -2.527 -0.799 -11.244 1.00 78.00 90 PRO A CA 1
ATOM 700 C C . PRO A 1 90 ? -2.942 0.589 -10.737 1.00 78.00 90 PRO A C 1
ATOM 702 O O . PRO A 1 90 ? -2.100 1.457 -10.520 1.00 78.00 90 PRO A O 1
ATOM 705 N N . GLU A 1 91 ? -4.231 0.784 -10.456 1.00 83.12 91 GLU A N 1
ATOM 706 C CA . GLU A 1 91 ? -4.769 2.028 -9.898 1.00 83.12 91 GLU A CA 1
ATOM 707 C C . GLU A 1 91 ? -4.150 2.375 -8.536 1.00 83.12 91 GLU A C 1
ATOM 709 O O . GLU A 1 91 ? -3.770 3.523 -8.301 1.00 83.12 91 GLU A O 1
ATOM 714 N N . VAL A 1 92 ? -3.987 1.378 -7.660 1.00 85.81 92 VAL A N 1
ATOM 715 C CA . VAL A 1 92 ? -3.371 1.549 -6.336 1.00 85.81 92 VAL A CA 1
ATOM 716 C C . VAL A 1 92 ? -1.888 1.882 -6.476 1.00 85.81 92 VAL A C 1
ATOM 718 O O . VAL A 1 92 ? -1.392 2.778 -5.795 1.00 85.81 92 VAL A O 1
ATOM 721 N N . THR A 1 93 ? -1.177 1.216 -7.389 1.00 83.94 93 THR A N 1
ATOM 722 C CA . THR A 1 93 ? 0.230 1.522 -7.678 1.00 83.94 93 THR A CA 1
ATOM 723 C C . THR A 1 93 ? 0.399 2.953 -8.185 1.00 83.94 93 THR A C 1
ATOM 725 O O . THR A 1 93 ? 1.275 3.673 -7.706 1.00 83.94 93 THR A O 1
ATOM 728 N N . LEU A 1 94 ? -0.451 3.398 -9.113 1.00 83.44 94 LEU A N 1
ATOM 729 C CA . LEU A 1 94 ? -0.423 4.767 -9.630 1.00 83.44 94 LEU A CA 1
ATOM 730 C C . LEU A 1 94 ? -0.718 5.798 -8.535 1.00 83.44 94 LEU A C 1
ATOM 732 O O . LEU A 1 94 ? -0.084 6.852 -8.512 1.00 83.44 94 LEU A O 1
ATOM 736 N N . ASP A 1 95 ? -1.635 5.510 -7.609 1.00 86.44 95 ASP A N 1
ATOM 737 C CA . ASP A 1 95 ? -1.916 6.398 -6.476 1.00 86.44 95 ASP A CA 1
ATOM 738 C C . ASP A 1 95 ? -0.714 6.532 -5.522 1.00 86.44 95 ASP A C 1
ATOM 740 O O . ASP A 1 95 ? -0.329 7.644 -5.149 1.00 86.44 95 ASP A O 1
ATOM 744 N N . VAL A 1 96 ? -0.036 5.418 -5.214 1.00 86.88 96 VAL A N 1
ATOM 745 C CA . VAL A 1 96 ? 1.210 5.416 -4.424 1.00 86.88 96 VAL A CA 1
ATOM 746 C C . VAL A 1 96 ? 2.275 6.301 -5.077 1.00 86.88 96 VAL A C 1
ATOM 748 O O . VAL A 1 96 ? 2.964 7.057 -4.389 1.00 86.88 96 VAL A O 1
ATOM 751 N N . VAL A 1 97 ? 2.412 6.223 -6.402 1.00 84.62 97 VAL A N 1
ATOM 752 C CA . VAL A 1 97 ? 3.400 6.998 -7.168 1.00 84.62 97 VAL A CA 1
ATOM 753 C C . VAL A 1 97 ? 3.043 8.476 -7.170 1.00 84.62 97 VAL A C 1
ATOM 755 O O . VAL A 1 97 ? 3.892 9.293 -6.823 1.00 84.62 97 VAL A O 1
ATOM 758 N N . LYS A 1 98 ? 1.778 8.824 -7.430 1.00 85.69 98 LYS A N 1
ATOM 759 C CA . LYS A 1 98 ? 1.295 10.208 -7.330 1.00 85.69 98 LYS A CA 1
ATOM 760 C C . LYS A 1 98 ? 1.589 10.801 -5.955 1.00 85.69 98 LYS A C 1
ATOM 762 O O . LYS A 1 98 ? 2.032 11.944 -5.861 1.00 85.69 98 LYS A O 1
ATOM 767 N N . LYS A 1 99 ? 1.375 10.046 -4.873 1.00 84.38 99 LYS A N 1
ATOM 768 C CA . LYS A 1 99 ? 1.702 10.494 -3.507 1.00 84.38 99 LYS A CA 1
ATOM 769 C C . LYS A 1 99 ? 3.201 10.669 -3.295 1.00 84.38 99 LYS A C 1
ATOM 771 O O . LYS A 1 99 ? 3.611 11.643 -2.666 1.00 84.38 99 LYS A O 1
ATOM 776 N N . LEU A 1 100 ? 4.018 9.772 -3.845 1.00 84.50 100 LEU A N 1
ATOM 777 C CA . LEU A 1 100 ? 5.473 9.894 -3.805 1.00 84.50 100 LEU A CA 1
ATOM 778 C C . LEU A 1 100 ? 5.967 11.157 -4.524 1.00 84.50 100 LEU A C 1
ATOM 780 O O . LEU A 1 100 ? 6.877 11.815 -4.022 1.00 84.50 100 LEU A O 1
ATOM 784 N N . GLU A 1 101 ? 5.375 11.506 -5.665 1.00 82.88 101 GLU A N 1
ATOM 785 C CA . GLU A 1 101 ? 5.693 12.742 -6.389 1.00 82.88 101 GLU A CA 1
ATOM 786 C C . GLU A 1 101 ? 5.324 13.985 -5.571 1.00 82.88 101 GLU A C 1
ATOM 788 O O . GLU A 1 101 ? 6.130 14.909 -5.471 1.00 82.88 101 GLU A O 1
ATOM 793 N N . HIS A 1 102 ? 4.160 13.979 -4.912 1.00 83.56 102 HIS A N 1
ATOM 794 C CA . HIS A 1 102 ? 3.711 15.095 -4.072 1.00 83.56 102 HIS A CA 1
ATOM 795 C C . HIS A 1 102 ? 4.547 15.285 -2.794 1.00 83.56 102 HIS A C 1
ATOM 797 O O . HIS A 1 102 ? 4.828 16.418 -2.412 1.00 83.56 102 HIS A O 1
ATOM 803 N N . GLU A 1 103 ? 4.939 14.207 -2.106 1.00 79.12 103 GLU A N 1
ATOM 804 C CA . GLU A 1 103 ? 5.695 14.277 -0.840 1.00 79.12 103 GLU A CA 1
ATOM 805 C C . GLU A 1 103 ? 7.226 14.244 -1.016 1.00 79.12 103 GLU A C 1
ATOM 807 O O . GLU A 1 103 ? 7.972 14.396 -0.041 1.00 79.12 103 GLU A O 1
ATOM 812 N N . GLY A 1 104 ? 7.715 14.019 -2.236 1.00 78.25 104 GLY A N 1
ATOM 813 C CA . GLY A 1 104 ? 9.132 14.049 -2.584 1.00 78.25 104 GLY A CA 1
ATOM 814 C C . GLY A 1 104 ? 9.762 12.670 -2.811 1.00 78.25 104 GLY A C 1
ATOM 815 O O . GLY A 1 104 ? 9.711 11.754 -1.978 1.00 78.25 104 GLY A O 1
ATOM 816 N N . ILE A 1 105 ? 10.450 12.562 -3.948 1.00 80.06 105 ILE A N 1
ATOM 817 C CA . ILE A 1 105 ? 11.062 11.334 -4.456 1.00 80.06 105 ILE A CA 1
ATOM 818 C C . ILE A 1 105 ? 12.463 11.130 -3.842 1.00 80.06 105 ILE A C 1
ATOM 820 O O . ILE A 1 105 ? 13.487 11.552 -4.383 1.00 80.06 105 ILE A O 1
ATOM 824 N N . THR A 1 106 ? 12.543 10.424 -2.713 1.00 83.12 106 THR A N 1
ATOM 825 C CA . THR A 1 106 ? 13.826 10.003 -2.111 1.00 83.12 106 THR A CA 1
ATOM 826 C C . THR A 1 106 ? 14.361 8.723 -2.771 1.00 83.12 106 THR A C 1
ATOM 828 O O . THR A 1 106 ? 13.591 7.905 -3.277 1.00 83.12 106 THR A O 1
ATOM 831 N N . ARG A 1 107 ? 15.686 8.502 -2.764 1.00 79.56 107 ARG A N 1
ATOM 832 C CA . ARG A 1 107 ? 16.311 7.272 -3.303 1.00 79.56 107 ARG A CA 1
ATOM 833 C C . ARG A 1 107 ? 15.772 5.999 -2.635 1.00 79.56 107 ARG A C 1
ATOM 835 O O . ARG A 1 107 ? 15.477 5.035 -3.330 1.00 79.56 107 ARG A O 1
ATOM 842 N N . GLU A 1 108 ? 15.596 6.020 -1.317 1.00 82.06 108 GLU A N 1
ATOM 843 C CA . GLU A 1 108 ? 15.057 4.889 -0.548 1.00 82.06 108 GLU A CA 1
ATOM 844 C C . GLU A 1 108 ? 13.600 4.593 -0.915 1.00 82.06 108 GLU A C 1
ATOM 846 O O . GLU A 1 108 ? 13.240 3.451 -1.188 1.00 82.06 108 GLU A O 1
ATOM 851 N N . ARG A 1 109 ? 12.769 5.638 -1.011 1.00 82.19 109 ARG A N 1
ATOM 852 C CA . ARG A 1 109 ? 11.361 5.506 -1.407 1.00 82.19 109 ARG A CA 1
ATOM 853 C C . ARG A 1 109 ? 11.223 4.954 -2.826 1.00 82.19 109 ARG A C 1
ATOM 855 O O . ARG A 1 109 ? 10.396 4.081 -3.055 1.00 82.19 109 ARG A O 1
ATOM 862 N N . ARG A 1 110 ? 12.079 5.394 -3.759 1.00 81.25 110 ARG A N 1
ATOM 863 C CA . ARG A 1 110 ? 12.150 4.831 -5.119 1.00 81.25 110 ARG A CA 1
ATOM 864 C C . ARG A 1 110 ? 12.501 3.351 -5.123 1.00 81.25 110 ARG A C 1
ATOM 866 O O . ARG A 1 110 ? 11.862 2.594 -5.842 1.00 81.25 110 ARG A O 1
ATOM 873 N N . ALA A 1 111 ? 13.485 2.941 -4.323 1.00 82.25 111 ALA A N 1
ATOM 874 C CA . ALA A 1 111 ? 13.854 1.533 -4.210 1.00 82.25 111 ALA A CA 1
ATOM 875 C C . ALA A 1 111 ? 12.685 0.689 -3.677 1.00 82.25 111 ALA A C 1
ATOM 877 O O . ALA A 1 111 ? 12.419 -0.387 -4.198 1.00 82.25 111 ALA A O 1
ATOM 878 N N . ARG A 1 112 ? 11.924 1.208 -2.706 1.00 84.31 112 ARG A N 1
ATOM 879 C CA . ARG A 1 112 ? 10.727 0.530 -2.185 1.00 84.31 112 ARG A CA 1
ATOM 880 C C . ARG A 1 112 ? 9.609 0.435 -3.212 1.00 84.31 112 ARG A C 1
ATOM 882 O O . ARG A 1 112 ? 9.010 -0.623 -3.348 1.00 84.31 112 ARG A O 1
ATOM 889 N N . VAL A 1 113 ? 9.353 1.496 -3.978 1.00 84.38 113 VAL A N 1
ATOM 890 C CA . VAL A 1 113 ? 8.389 1.411 -5.085 1.00 84.38 113 VAL A CA 1
ATOM 891 C C . VAL A 1 113 ? 8.857 0.401 -6.131 1.00 84.38 113 VAL A C 1
ATOM 893 O O . VAL A 1 113 ? 8.036 -0.368 -6.607 1.00 84.38 113 VAL A O 1
ATOM 896 N N . ALA A 1 114 ? 10.157 0.309 -6.423 1.00 82.44 114 ALA A N 1
ATOM 897 C CA . ALA A 1 114 ? 10.680 -0.720 -7.322 1.00 82.44 114 ALA A CA 1
ATOM 898 C C . ALA A 1 114 ? 10.381 -2.150 -6.827 1.00 82.44 114 ALA A C 1
ATOM 900 O O . ALA A 1 114 ? 10.027 -3.000 -7.637 1.00 82.44 114 ALA A O 1
ATOM 901 N N . VAL A 1 115 ? 10.457 -2.397 -5.512 1.00 85.19 115 VAL A N 1
ATOM 902 C CA . VAL A 1 115 ? 10.027 -3.671 -4.898 1.00 85.19 115 VAL A CA 1
ATOM 903 C C . VAL A 1 115 ? 8.517 -3.866 -5.036 1.00 85.19 115 VAL A C 1
ATOM 905 O O . VAL A 1 115 ? 8.058 -4.945 -5.379 1.00 85.19 115 VAL A O 1
ATOM 908 N N . LEU A 1 116 ? 7.715 -2.820 -4.842 1.00 84.44 116 LEU A N 1
ATOM 909 C CA . LEU A 1 116 ? 6.266 -2.915 -5.034 1.00 84.44 116 LEU A CA 1
ATOM 910 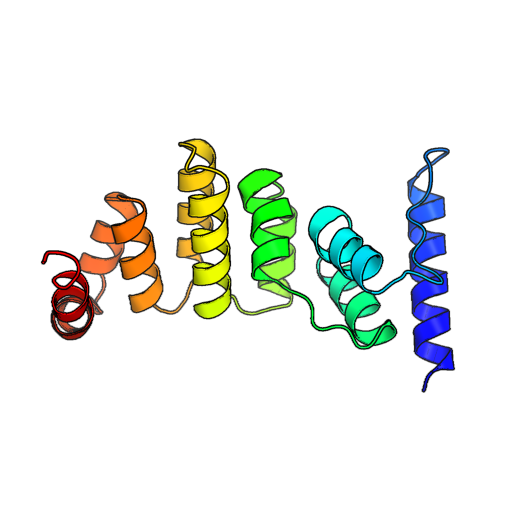C C . LEU A 1 116 ? 5.908 -3.278 -6.485 1.00 84.44 116 LEU A C 1
ATOM 912 O O . LEU A 1 116 ? 5.025 -4.101 -6.711 1.00 84.44 116 LEU A O 1
ATOM 916 N N . LEU A 1 117 ? 6.638 -2.730 -7.462 1.00 81.12 117 LEU A N 1
ATOM 917 C CA . LEU A 1 117 ? 6.454 -3.029 -8.883 1.00 81.12 117 LEU A CA 1
ATOM 918 C C . LEU A 1 117 ? 6.768 -4.481 -9.253 1.00 81.12 117 LEU A C 1
ATOM 920 O O . LEU A 1 117 ? 6.200 -4.971 -10.223 1.00 81.12 117 LEU A O 1
ATOM 924 N N . THR A 1 118 ? 7.618 -5.195 -8.505 1.00 81.31 118 THR A N 1
ATOM 925 C CA . THR A 1 118 ? 7.884 -6.616 -8.801 1.00 81.31 118 THR A CA 1
ATOM 926 C C . THR A 1 118 ? 6.694 -7.523 -8.499 1.00 81.31 118 THR A C 1
ATOM 928 O O . THR A 1 118 ? 6.680 -8.671 -8.929 1.00 81.31 118 THR A O 1
ATOM 931 N N . HIS A 1 119 ? 5.702 -7.016 -7.764 1.00 80.88 119 HIS A N 1
ATOM 932 C CA . HIS A 1 119 ? 4.475 -7.730 -7.420 1.00 80.88 119 HIS A CA 1
ATOM 933 C C . HIS A 1 119 ? 3.263 -7.301 -8.262 1.00 80.88 119 HIS A C 1
ATOM 935 O O . HIS A 1 119 ? 2.174 -7.832 -8.058 1.00 80.88 119 HIS A O 1
ATOM 941 N N . VAL A 1 120 ? 3.423 -6.345 -9.184 1.00 80.94 120 VAL A N 1
ATOM 942 C CA . VAL A 1 120 ? 2.345 -5.899 -10.077 1.00 80.94 120 VAL A CA 1
ATOM 943 C C . VAL A 1 120 ? 2.288 -6.827 -11.290 1.00 80.94 120 VAL A C 1
ATOM 945 O O . VAL A 1 120 ? 3.273 -6.974 -12.009 1.00 80.94 120 VAL A O 1
ATOM 948 N N . GLU A 1 121 ? 1.127 -7.433 -11.537 1.00 74.88 121 GLU A N 1
ATOM 949 C CA . GLU A 1 121 ? 0.928 -8.351 -12.671 1.00 74.88 121 GLU A CA 1
ATOM 950 C C . GLU A 1 121 ? 0.898 -7.614 -14.024 1.00 74.88 121 GLU A C 1
ATOM 952 O O . GLU A 1 121 ? 1.292 -8.155 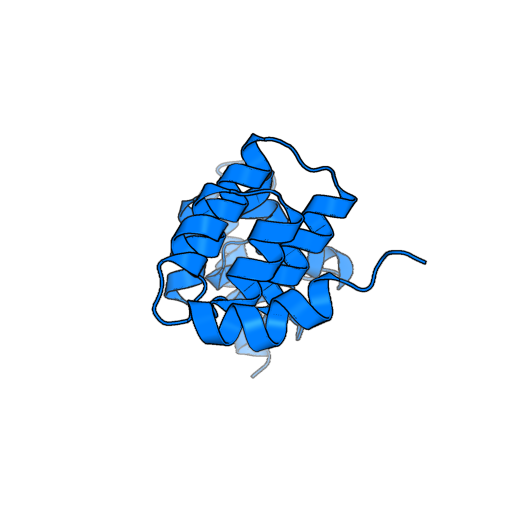-15.057 1.00 74.88 121 GLU A O 1
ATOM 957 N N . GLU A 1 122 ? 0.466 -6.351 -14.029 1.00 75.62 122 GLU A N 1
ATOM 958 C CA . GLU A 1 122 ? 0.313 -5.554 -15.243 1.00 75.62 122 GLU A CA 1
ATOM 959 C C . GLU A 1 122 ? 1.621 -4.865 -15.665 1.00 75.62 122 GLU A C 1
ATOM 961 O O . GLU A 1 122 ? 2.060 -3.869 -15.082 1.00 75.62 122 GLU A O 1
ATOM 966 N N . SER A 1 123 ? 2.226 -5.362 -16.746 1.00 72.94 123 SER A N 1
ATOM 967 C CA . SER A 1 123 ? 3.505 -4.853 -17.261 1.00 72.94 123 SER A CA 1
ATOM 968 C C . SER A 1 123 ? 3.437 -3.409 -17.790 1.00 72.94 123 SER A C 1
ATOM 970 O O . SER A 1 123 ? 4.455 -2.717 -17.772 1.00 72.94 123 SER A O 1
ATOM 972 N N . ASP A 1 124 ? 2.259 -2.939 -18.231 1.00 75.25 124 ASP A N 1
ATOM 973 C CA . ASP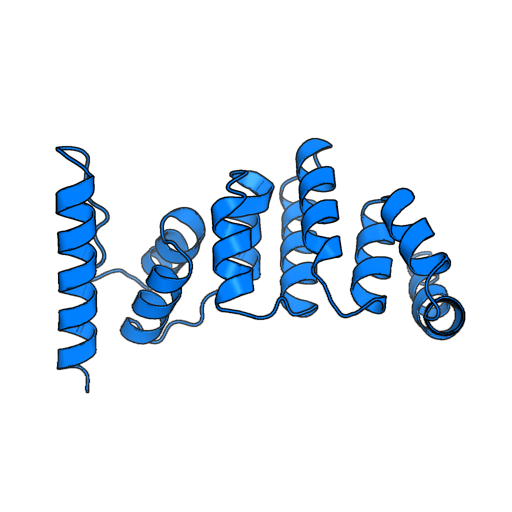 A 1 124 ? 2.019 -1.548 -18.667 1.00 75.25 124 ASP A CA 1
ATOM 974 C C . ASP A 1 124 ? 2.270 -0.565 -17.522 1.00 75.25 124 ASP A C 1
ATOM 976 O O . ASP A 1 124 ? 3.148 0.298 -17.603 1.00 75.25 124 ASP A O 1
ATOM 980 N N . THR A 1 125 ? 1.562 -0.767 -16.410 1.00 74.81 125 THR A N 1
ATOM 981 C CA . THR A 1 125 ? 1.688 0.072 -15.222 1.00 74.81 125 THR A CA 1
ATOM 982 C C . THR A 1 125 ? 3.097 0.007 -14.641 1.00 74.81 125 THR A C 1
ATOM 984 O O . THR A 1 125 ? 3.662 1.048 -14.297 1.00 74.81 125 THR A O 1
ATOM 987 N N . VAL A 1 126 ? 3.724 -1.175 -14.609 1.00 77.88 126 VAL A N 1
ATOM 988 C CA . VAL A 1 126 ? 5.130 -1.314 -14.191 1.00 77.88 126 VAL A CA 1
ATOM 989 C C . VAL A 1 126 ? 6.048 -0.463 -15.055 1.00 77.88 126 VAL A C 1
ATOM 991 O O . VAL A 1 126 ? 6.871 0.282 -14.522 1.00 77.88 126 VAL A O 1
ATOM 994 N N . TYR A 1 127 ? 5.896 -0.528 -16.378 1.00 74.38 127 TYR A N 1
ATOM 995 C CA . TYR A 1 127 ? 6.721 0.245 -17.297 1.00 74.38 127 TYR A CA 1
ATOM 996 C C . TYR A 1 127 ? 6.489 1.753 -17.139 1.00 74.38 127 TYR A C 1
ATOM 998 O O . TYR A 1 127 ? 7.456 2.511 -17.057 1.00 74.38 127 TYR A O 1
ATOM 1006 N N . ARG A 1 128 ? 5.232 2.203 -17.036 1.00 76.56 128 ARG A N 1
ATOM 1007 C CA . ARG A 1 128 ? 4.887 3.624 -16.849 1.00 76.56 128 ARG A CA 1
ATOM 1008 C C . ARG A 1 128 ? 5.493 4.185 -15.572 1.00 76.56 128 ARG A C 1
ATOM 1010 O O . ARG A 1 128 ? 6.148 5.224 -15.613 1.00 76.56 128 ARG A O 1
ATOM 1017 N N . VAL A 1 129 ? 5.340 3.476 -14.458 1.00 77.12 129 VAL A N 1
ATOM 1018 C CA . VAL A 1 129 ? 5.885 3.905 -13.166 1.00 77.12 129 VAL A CA 1
ATOM 1019 C C . VAL A 1 129 ? 7.412 3.845 -13.164 1.00 77.12 129 VAL A C 1
ATOM 1021 O O . VAL A 1 129 ? 8.071 4.768 -12.685 1.00 77.12 129 VAL A O 1
ATOM 1024 N N . ALA A 1 130 ? 8.002 2.789 -13.726 1.00 77.12 130 ALA A N 1
ATOM 1025 C CA . ALA A 1 130 ? 9.451 2.669 -13.827 1.00 77.12 130 ALA A CA 1
ATOM 1026 C C . ALA A 1 130 ? 10.054 3.781 -14.698 1.00 77.12 130 ALA A C 1
ATOM 1028 O O . ALA A 1 130 ? 11.090 4.341 -14.337 1.00 77.12 130 ALA A O 1
ATOM 1029 N N . SER A 1 131 ? 9.383 4.140 -15.797 1.00 75.56 131 SER A N 1
ATOM 1030 C CA . SER A 1 131 ? 9.745 5.262 -16.667 1.00 75.56 131 SER A CA 1
ATOM 1031 C C . SER A 1 131 ? 9.664 6.597 -15.923 1.00 75.56 131 SER A C 1
ATOM 1033 O O . SER A 1 131 ? 10.649 7.334 -15.900 1.00 75.56 131 SER A O 1
ATOM 1035 N N . GLN A 1 132 ? 8.561 6.857 -15.212 1.00 75.38 132 GLN A N 1
ATOM 1036 C CA . GLN A 1 132 ? 8.375 8.070 -14.403 1.00 75.38 132 GLN A CA 1
ATOM 1037 C C . GLN A 1 132 ? 9.432 8.221 -13.299 1.00 75.38 132 GLN A C 1
ATOM 1039 O O . GLN A 1 132 ? 9.952 9.310 -13.071 1.00 75.38 132 GLN A O 1
ATOM 1044 N N . LEU A 1 133 ? 9.802 7.128 -12.627 1.00 73.38 133 LEU A N 1
ATOM 1045 C CA . LEU A 1 133 ? 10.785 7.149 -11.536 1.00 73.38 133 LEU A CA 1
ATOM 1046 C C . LEU A 1 133 ? 12.245 7.036 -12.013 1.00 73.38 133 LEU A C 1
ATOM 1048 O O . LEU A 1 133 ? 13.169 7.131 -11.192 1.00 73.38 133 LEU A O 1
ATOM 1052 N N . GLY A 1 134 ? 12.469 6.825 -13.315 1.00 71.06 134 GLY A N 1
ATOM 1053 C CA . GLY A 1 134 ? 13.790 6.612 -13.912 1.00 71.06 134 GLY A CA 1
ATOM 1054 C C . GLY A 1 134 ? 14.458 5.299 -13.481 1.00 71.06 134 GLY A C 1
ATOM 1055 O O . GLY A 1 134 ? 15.689 5.210 -13.434 1.00 71.06 134 GLY A O 1
ATOM 1056 N N . LEU A 1 135 ? 13.670 4.282 -13.127 1.00 72.06 135 LEU A N 1
ATOM 1057 C CA . LEU A 1 135 ? 14.135 2.980 -12.647 1.00 72.06 135 LEU A CA 1
ATOM 1058 C C . LEU A 1 135 ? 14.600 2.107 -13.819 1.00 72.06 135 LEU A C 1
ATOM 1060 O O . LEU A 1 135 ? 13.900 1.196 -14.252 1.00 72.06 135 LEU A O 1
ATOM 1064 N N . LYS A 1 136 ? 15.814 2.367 -14.315 1.00 65.38 136 LYS A N 1
ATOM 1065 C CA . LYS A 1 136 ? 16.395 1.661 -15.474 1.00 65.38 136 LYS A CA 1
ATOM 1066 C C . LYS A 1 136 ? 16.358 0.132 -15.355 1.00 65.38 136 LYS A C 1
ATOM 1068 O O . LYS A 1 136 ? 16.123 -0.524 -16.356 1.00 65.38 136 LYS A O 1
ATOM 1073 N N . GLY A 1 137 ? 16.535 -0.420 -14.150 1.00 66.94 137 GLY A N 1
ATOM 1074 C CA . GLY A 1 137 ? 16.473 -1.870 -13.924 1.00 66.94 137 GLY A CA 1
ATOM 1075 C C . GLY A 1 137 ? 15.083 -2.462 -14.170 1.00 66.94 137 GLY A C 1
ATOM 1076 O O . GLY A 1 137 ? 14.954 -3.443 -14.886 1.00 66.94 137 GLY A O 1
ATOM 1077 N N . SER A 1 138 ? 14.028 -1.833 -13.647 1.00 69.00 138 SER A N 1
ATOM 1078 C CA . SER A 1 138 ? 12.648 -2.286 -13.867 1.00 69.00 138 SER A CA 1
ATOM 1079 C C . SER A 1 138 ? 12.195 -2.085 -15.320 1.00 69.00 138 SER A C 1
ATOM 1081 O O . SER A 1 138 ? 11.431 -2.894 -15.840 1.00 69.00 138 SER A O 1
ATOM 1083 N N . ILE A 1 139 ? 12.695 -1.037 -15.990 1.00 67.38 139 ILE A N 1
ATOM 1084 C CA . ILE A 1 139 ? 12.465 -0.796 -17.424 1.00 67.38 139 ILE A CA 1
ATOM 1085 C C . ILE A 1 139 ? 13.103 -1.911 -18.259 1.00 67.38 139 ILE A C 1
ATOM 1087 O O . ILE A 1 139 ? 12.440 -2.460 -19.134 1.00 67.38 139 ILE A O 1
ATOM 1091 N N . ASP A 1 140 ? 14.359 -2.262 -17.975 1.00 66.00 140 ASP A N 1
ATOM 1092 C CA . ASP A 1 140 ? 15.084 -3.323 -18.680 1.00 66.00 140 ASP A CA 1
ATOM 1093 C C . ASP A 1 140 ? 14.389 -4.682 -18.514 1.00 66.00 140 ASP A C 1
ATOM 1095 O O . ASP A 1 140 ? 14.122 -5.356 -19.504 1.00 66.00 140 ASP A O 1
ATOM 1099 N N . THR A 1 141 ? 13.944 -5.020 -17.297 1.00 70.50 141 THR A N 1
ATOM 1100 C CA . THR A 1 141 ? 13.152 -6.236 -17.042 1.00 70.50 141 THR A CA 1
ATOM 1101 C C . THR A 1 141 ? 11.836 -6.258 -17.829 1.00 70.50 141 THR A C 1
ATOM 1103 O O . THR A 1 141 ? 11.472 -7.293 -18.387 1.00 70.50 141 THR A O 1
ATOM 1106 N N . CYS A 1 142 ? 11.125 -5.128 -17.928 1.00 65.62 142 CYS A N 1
ATOM 1107 C CA . CYS A 1 142 ? 9.911 -5.036 -18.750 1.00 65.62 142 CYS A CA 1
ATOM 1108 C C . CYS A 1 142 ? 10.208 -5.157 -20.253 1.00 65.62 142 CYS A C 1
ATOM 1110 O O . CYS A 1 142 ? 9.431 -5.765 -20.984 1.00 65.62 142 CYS A O 1
ATOM 1112 N N . LEU A 1 143 ? 11.328 -4.601 -20.724 1.00 65.69 143 LEU A N 1
ATOM 1113 C CA . LEU A 1 143 ? 11.754 -4.674 -22.126 1.00 65.69 143 LEU A CA 1
ATOM 1114 C C . LEU A 1 143 ? 12.358 -6.035 -22.507 1.00 65.69 143 LEU A C 1
ATOM 1116 O O . LEU A 1 143 ? 12.388 -6.373 -23.688 1.00 65.69 143 LEU A O 1
ATOM 1120 N N . ALA A 1 144 ? 12.817 -6.815 -21.529 1.00 70.25 144 ALA A N 1
ATOM 1121 C CA . ALA A 1 144 ? 13.251 -8.199 -21.701 1.00 70.25 144 ALA A CA 1
ATOM 1122 C C . ALA A 1 144 ? 12.082 -9.204 -21.638 1.00 70.25 144 ALA A C 1
ATOM 1124 O O . ALA A 1 144 ? 12.231 -10.357 -22.041 1.00 70.25 144 ALA A O 1
ATOM 1125 N N . SER A 1 145 ? 10.917 -8.779 -21.141 1.00 69.62 145 SER A N 1
ATOM 1126 C CA . SER A 1 145 ? 9.698 -9.588 -21.070 1.00 69.62 145 SER A CA 1
ATOM 1127 C C . SER A 1 145 ? 9.045 -9.747 -22.455 1.00 69.62 145 SER A C 1
ATOM 1129 O O . SER A 1 145 ? 9.133 -8.835 -23.283 1.00 69.62 145 SER A O 1
ATOM 1131 N N . PRO A 1 146 ? 8.311 -10.846 -22.730 1.00 63.50 146 PRO A N 1
ATOM 1132 C CA . PRO A 1 146 ? 7.530 -11.010 -23.966 1.00 63.50 146 PRO A CA 1
ATOM 1133 C C . PRO A 1 146 ? 6.496 -9.896 -24.223 1.00 63.50 146 PRO A C 1
ATOM 1135 O O . PRO A 1 146 ? 5.978 -9.793 -25.332 1.00 63.50 146 PRO A O 1
ATOM 1138 N N . ALA A 1 147 ? 6.214 -9.042 -23.233 1.00 64.38 147 ALA A N 1
ATOM 1139 C CA . ALA A 1 147 ? 5.378 -7.850 -23.373 1.00 64.38 147 ALA A CA 1
ATOM 1140 C C . ALA A 1 147 ? 6.076 -6.664 -24.078 1.00 64.38 147 ALA A C 1
ATOM 1142 O O . ALA A 1 147 ? 5.420 -5.677 -24.400 1.00 64.38 147 ALA A O 1
ATOM 1143 N N . ALA A 1 148 ? 7.381 -6.734 -24.358 1.00 65.25 148 ALA A N 1
ATOM 1144 C CA . ALA A 1 148 ? 8.152 -5.654 -24.981 1.00 65.25 148 ALA A CA 1
ATOM 1145 C C . ALA A 1 148 ? 7.573 -5.075 -26.296 1.00 65.25 148 ALA A C 1
ATOM 1147 O O . ALA A 1 148 ? 7.529 -3.846 -26.416 1.00 65.25 148 ALA A O 1
ATOM 1148 N N . PRO A 1 149 ? 7.119 -5.878 -27.284 1.00 66.75 149 PRO A N 1
ATOM 1149 C CA . PRO A 1 149 ? 6.495 -5.333 -28.492 1.00 66.75 149 PRO A CA 1
ATOM 1150 C C . PRO A 1 149 ? 5.162 -4.632 -28.197 1.00 66.75 149 PRO A C 1
ATOM 1152 O O . PRO A 1 149 ? 4.900 -3.588 -28.782 1.00 66.75 149 PRO A O 1
ATOM 1155 N N . TYR A 1 150 ? 4.372 -5.140 -27.245 1.00 67.44 150 TYR A N 1
ATOM 1156 C CA . TYR A 1 150 ? 3.131 -4.497 -26.802 1.00 67.44 150 TYR A CA 1
ATOM 1157 C C . TYR A 1 150 ? 3.411 -3.148 -26.127 1.00 67.44 150 TYR A C 1
ATOM 1159 O O . TYR A 1 150 ? 2.836 -2.140 -26.515 1.00 67.44 150 TYR A O 1
ATOM 1167 N N . LEU A 1 151 ? 4.364 -3.097 -25.190 1.00 66.06 151 LEU A N 1
ATOM 1168 C CA . LEU A 1 151 ? 4.745 -1.866 -24.484 1.00 66.06 151 LEU A CA 1
ATOM 1169 C C . LEU A 1 151 ? 5.277 -0.779 -25.431 1.00 66.06 151 LEU A C 1
ATOM 1171 O O . LEU A 1 151 ? 5.071 0.413 -25.193 1.00 66.06 151 LEU A O 1
ATOM 1175 N N . ARG A 1 152 ? 5.961 -1.176 -26.513 1.00 63.94 152 ARG A N 1
ATOM 1176 C CA . ARG A 1 152 ? 6.397 -0.258 -27.577 1.00 63.94 152 ARG A CA 1
ATOM 1177 C C . ARG A 1 152 ? 5.249 0.295 -28.408 1.00 63.94 152 ARG A C 1
ATOM 1179 O O . ARG A 1 152 ? 5.341 1.436 -28.844 1.00 63.94 152 ARG A O 1
ATOM 1186 N N . ASP A 1 153 ? 4.201 -0.483 -28.616 1.00 61.44 153 ASP A N 1
ATOM 1187 C CA . ASP A 1 153 ? 3.052 -0.060 -29.410 1.00 61.44 153 ASP A CA 1
ATOM 1188 C C . ASP A 1 153 ? 2.101 0.842 -28.601 1.00 61.44 153 ASP A C 1
ATOM 1190 O O . ASP A 1 153 ? 1.605 1.845 -29.107 1.00 61.44 153 ASP A O 1
ATOM 1194 N N . THR A 1 154 ? 1.917 0.561 -27.306 1.00 63.53 154 THR A N 1
ATOM 1195 C CA . THR A 1 154 ? 0.956 1.278 -26.449 1.00 63.53 154 THR A CA 1
ATOM 1196 C C . THR A 1 154 ? 1.575 2.391 -25.601 1.00 63.53 154 THR A C 1
ATOM 1198 O O . THR A 1 154 ? 1.050 3.506 -25.561 1.00 63.53 154 THR A O 1
ATOM 1201 N N . VAL A 1 155 ? 2.703 2.137 -24.928 1.00 59.03 155 VAL A N 1
ATOM 1202 C CA . VAL A 1 155 ? 3.233 3.058 -23.904 1.00 59.03 155 VAL A CA 1
ATOM 1203 C C . VAL A 1 155 ? 4.216 4.073 -24.468 1.00 59.03 155 VAL A C 1
ATOM 1205 O O . VAL A 1 155 ? 4.215 5.228 -24.043 1.00 59.03 155 VAL A O 1
ATOM 1208 N N . PHE A 1 156 ? 5.031 3.693 -25.454 1.00 56.66 156 PHE A N 1
ATOM 1209 C CA . PHE A 1 156 ? 5.918 4.650 -26.129 1.00 56.66 156 PHE A CA 1
ATOM 1210 C C . PHE A 1 156 ? 5.137 5.713 -26.914 1.00 56.66 156 PHE A C 1
ATOM 1212 O O . PHE A 1 156 ? 5.587 6.852 -26.991 1.00 56.66 156 PHE A O 1
ATOM 1219 N N . VAL A 1 157 ? 3.950 5.383 -27.433 1.00 48.81 157 VAL A N 1
ATOM 1220 C CA . VAL A 1 157 ? 3.089 6.345 -28.140 1.00 48.81 157 VAL A CA 1
ATOM 1221 C C . VAL A 1 157 ? 2.466 7.360 -27.173 1.00 48.81 157 VAL A C 1
ATOM 1223 O O . VAL A 1 157 ? 2.414 8.546 -27.489 1.00 48.81 157 VAL A O 1
ATOM 1226 N N . GLN A 1 158 ? 2.059 6.941 -25.968 1.00 48.00 158 GLN A N 1
ATOM 1227 C CA . GLN A 1 158 ? 1.488 7.847 -24.957 1.00 48.00 158 GLN A CA 1
ATOM 1228 C C . GLN A 1 158 ? 2.535 8.566 -24.087 1.00 48.00 158 GLN A C 1
ATOM 1230 O O . GLN A 1 158 ? 2.244 9.606 -23.499 1.00 48.00 158 GLN A O 1
ATOM 1235 N N . GLY A 1 159 ? 3.764 8.049 -24.005 1.00 40.91 159 GLY A N 1
ATOM 1236 C CA . GLY A 1 159 ? 4.876 8.666 -23.273 1.00 40.91 159 GLY A CA 1
ATOM 1237 C C . GLY A 1 159 ? 5.537 9.849 -23.993 1.00 40.91 159 GLY A C 1
ATOM 1238 O O . GLY A 1 159 ? 6.320 10.570 -23.378 1.00 40.91 159 GLY A O 1
ATOM 1239 N N . CYS A 1 160 ? 5.219 10.078 -25.271 1.00 39.47 160 CYS A N 1
ATOM 1240 C CA . CYS A 1 160 ? 5.766 11.175 -26.078 1.00 39.47 160 CYS A CA 1
ATOM 1241 C C . CYS A 1 160 ? 4.872 12.427 -26.145 1.00 39.47 160 CYS A C 1
ATOM 1243 O O . CYS A 1 160 ? 5.131 13.302 -26.968 1.00 39.47 160 CYS A O 1
ATOM 1245 N N . THR A 1 161 ? 3.847 12.564 -25.298 1.00 41.84 161 THR A N 1
ATOM 1246 C CA . THR A 1 161 ? 2.982 13.760 -25.286 1.00 41.84 161 THR A CA 1
ATOM 1247 C C . THR A 1 161 ? 2.937 14.448 -23.922 1.00 41.84 161 THR A C 1
ATOM 1249 O O . THR A 1 161 ? 1.874 14.587 -23.335 1.00 41.84 161 THR A O 1
ATOM 1252 N N . TYR A 1 162 ? 4.082 14.911 -23.422 1.00 40.81 162 TYR A N 1
ATOM 1253 C CA . TYR A 1 162 ? 4.145 16.084 -22.535 1.00 40.81 162 TYR A CA 1
ATOM 1254 C C . TYR A 1 162 ? 5.370 16.910 -22.924 1.00 40.81 162 TYR A C 1
ATOM 1256 O O . TYR A 1 162 ? 6.435 16.842 -22.317 1.00 40.81 162 TYR A O 1
ATOM 1264 N N . GLY A 1 163 ? 5.210 17.630 -24.029 1.00 42.41 163 GLY A N 1
ATOM 1265 C CA . GLY A 1 163 ? 6.228 18.470 -24.640 1.00 42.41 163 GLY A CA 1
ATOM 1266 C C . GLY A 1 163 ? 5.619 19.310 -25.754 1.00 42.41 163 GLY A C 1
ATOM 1267 O O . GLY A 1 163 ? 6.004 19.163 -26.910 1.00 42.41 163 GLY A O 1
ATOM 1268 N N . GLN A 1 164 ? 4.642 20.146 -25.403 1.00 34.69 164 GLN A N 1
ATOM 1269 C CA . GLN A 1 164 ? 4.415 21.428 -26.067 1.00 34.69 164 GLN A CA 1
ATOM 1270 C C . GLN A 1 164 ? 4.256 22.503 -25.002 1.00 34.69 164 GLN A C 1
ATOM 1272 O O . GLN A 1 164 ? 3.546 22.225 -24.009 1.00 34.69 164 GLN A O 1
#

Radius of gyration: 18.86 Å; chains: 1; bounding box: 43×34×59 Å

Sequence (164 aa):
MEYSRQAELVALQIAHLKKTGGAPALRLLKLSQSAVTFVITHKLRVCEAQLVGRSYNHTVDWGAALYHQFVRGGDESYLAEYLAVLTLTPEVTLDVVKKLEHEGITRERRARVAVLLTHVEESDTVYRVASQLGLKGSIDTCLASPAAPYLRDTVFVQGCTYGQ

pLDDT: mean 76.16, std 11.24, range [34.69, 88.75]

Foldseek 3Di:
DLVVLVVLQVVVQVVQVVVVPPPDGDDLPPDDPVRLQVCLQAPDAPVVSVSSCVNVVHDHLLLSNCLRCCLVVVPVVSVVSCVVVHQDDLVSLVSVLVVCVVVDPDPSSLVRSLVVLVRHPDLLSQCVSCVVNVVVVSVVVSCPDPCNVVCCVPVVVVVPPPDD